Protein AF-K2D4Z4-F1 (afdb_monomer_lite)

Sequence (153 aa):
MLYTDVVSHLNTKYFMKKLFPILMITTGLLFLGATYYPIVRDEVWYQLKTLKNQKYELSNSSGEKDSVFARYLTAKTIDLEPVNKDFSIIIEKIGVNAPVTADVSVWDPNEYNEALKIGAAHAASSMYPSSDPGNVYIFAHTSVNFWELGKYA

Secondary structure (DSSP, 8-state):
--SSSSSHHHHHHHHHHHHHHHHHHHHHHHHHHHHHHHHHHHHHHHHHHHHTT-------S------TTHHHH---------S-SSSEEEEGGGTEEEEEEEEE-SS-HHHHHHHHHHSEEEETTS--S-SSS----EE----S-HHHH-TT-

Structure (mmCIF, N/CA/C/O backbone):
data_AF-K2D4Z4-F1
#
_entry.id   AF-K2D4Z4-F1
#
loop_
_atom_site.group_PDB
_atom_site.id
_atom_site.type_symbol
_atom_site.label_atom_id
_atom_site.label_alt_id
_atom_site.label_comp_id
_atom_site.label_asym_id
_atom_site.label_entity_id
_atom_site.label_seq_id
_atom_site.pdbx_PDB_ins_code
_atom_site.Cartn_x
_atom_site.Cartn_y
_atom_site.Cartn_z
_atom_site.occupancy
_atom_site.B_iso_or_equiv
_atom_site.auth_seq_id
_atom_site.auth_comp_id
_atom_site.auth_asym_id
_atom_site.auth_atom_id
_atom_site.pdbx_PDB_model_num
ATOM 1 N N . MET A 1 1 ? 24.952 7.307 -70.630 1.00 53.56 1 MET A N 1
ATOM 2 C CA . MET A 1 1 ? 25.113 6.198 -69.664 1.00 53.56 1 MET A CA 1
ATOM 3 C C . MET A 1 1 ? 26.451 6.416 -68.971 1.00 53.56 1 MET A C 1
ATOM 5 O O . MET A 1 1 ? 27.382 6.744 -69.689 1.00 53.56 1 MET A O 1
ATOM 9 N N . LEU A 1 2 ? 26.525 6.270 -67.639 1.00 49.66 2 LEU A N 1
ATOM 10 C CA . LEU A 1 2 ? 27.701 6.466 -66.755 1.00 49.66 2 LEU A CA 1
ATOM 11 C C . LEU A 1 2 ? 27.886 7.870 -66.127 1.00 49.66 2 LEU A C 1
ATOM 13 O O . LEU A 1 2 ? 28.813 8.594 -66.468 1.00 49.66 2 LEU A O 1
ATOM 17 N N . TYR A 1 3 ? 27.045 8.230 -65.147 1.00 50.81 3 TYR A N 1
ATOM 18 C CA . TYR A 1 3 ? 27.448 9.195 -64.098 1.00 50.81 3 TYR A CA 1
ATOM 19 C C . TYR A 1 3 ? 26.791 8.958 -62.718 1.00 50.81 3 TYR A C 1
ATOM 21 O O . TYR A 1 3 ? 27.072 9.669 -61.761 1.00 50.81 3 TYR A O 1
ATOM 29 N N . THR A 1 4 ? 25.927 7.951 -62.559 1.00 54.84 4 THR A N 1
ATOM 30 C CA . THR A 1 4 ? 25.150 7.769 -61.317 1.00 54.84 4 THR A CA 1
ATOM 31 C C . THR A 1 4 ? 25.753 6.796 -60.299 1.00 54.84 4 THR A C 1
ATOM 33 O O . THR A 1 4 ? 25.285 6.772 -59.166 1.00 54.84 4 THR A O 1
ATOM 36 N N . ASP A 1 5 ? 26.818 6.057 -60.629 1.00 54.62 5 ASP A N 1
ATOM 37 C CA . ASP A 1 5 ? 27.256 4.921 -59.793 1.00 54.62 5 ASP A CA 1
ATOM 38 C C . ASP A 1 5 ? 28.432 5.193 -58.838 1.00 54.62 5 ASP A C 1
ATOM 40 O O . ASP A 1 5 ? 28.818 4.312 -58.075 1.00 54.62 5 ASP A O 1
ATOM 44 N N . VAL A 1 6 ? 28.997 6.406 -58.798 1.00 53.22 6 VAL A N 1
ATOM 45 C CA . VAL A 1 6 ? 30.188 6.681 -57.957 1.00 53.22 6 VAL A CA 1
ATOM 46 C C . VAL A 1 6 ? 29.847 7.346 -56.609 1.00 53.22 6 VAL A C 1
ATOM 48 O O . VAL A 1 6 ? 30.642 7.302 -55.672 1.00 53.22 6 VAL A O 1
ATOM 51 N N . VAL A 1 7 ? 28.642 7.905 -56.441 1.00 53.94 7 VAL A N 1
ATOM 52 C CA . VAL A 1 7 ? 28.286 8.693 -55.237 1.00 53.94 7 VAL A CA 1
ATOM 53 C C . VAL A 1 7 ? 27.587 7.861 -54.143 1.00 53.94 7 VAL A C 1
ATOM 55 O O . VAL A 1 7 ? 27.532 8.275 -52.984 1.00 53.94 7 VAL A O 1
ATOM 58 N N . SER A 1 8 ? 27.111 6.650 -54.450 1.00 55.16 8 SER A N 1
ATOM 59 C CA . SER A 1 8 ? 26.345 5.822 -53.501 1.00 55.16 8 SER A CA 1
ATOM 60 C C . SER A 1 8 ? 27.206 5.124 -52.435 1.00 55.16 8 SER A C 1
ATOM 62 O O . SER A 1 8 ? 26.730 4.875 -51.329 1.00 55.16 8 SER A O 1
ATOM 64 N N . HIS A 1 9 ? 28.485 4.848 -52.709 1.00 49.59 9 HIS A N 1
ATOM 65 C CA . HIS A 1 9 ? 29.328 4.042 -51.812 1.00 49.59 9 HIS A CA 1
ATOM 66 C C . HIS A 1 9 ? 30.068 4.840 -50.722 1.00 49.59 9 HIS A C 1
ATOM 68 O O . HIS A 1 9 ? 30.425 4.274 -49.684 1.00 49.59 9 HIS A O 1
ATOM 74 N N . LEU A 1 10 ? 30.275 6.149 -50.911 1.00 55.03 10 LEU A N 1
ATOM 75 C CA . LEU A 1 10 ? 30.945 7.016 -49.926 1.00 55.03 10 LEU A CA 1
ATOM 76 C C . LEU A 1 10 ? 29.984 7.533 -48.841 1.00 55.03 10 LEU A C 1
ATOM 78 O O . LEU A 1 10 ? 30.397 7.726 -47.696 1.00 55.03 10 LEU A O 1
ATOM 82 N N . ASN A 1 11 ? 28.696 7.690 -49.166 1.00 60.44 11 ASN A N 1
ATOM 83 C CA . ASN A 1 11 ? 27.701 8.232 -48.240 1.00 60.44 11 ASN A CA 1
ATOM 84 C C . ASN A 1 11 ? 27.280 7.209 -47.168 1.00 60.44 11 ASN A C 1
ATOM 86 O O . ASN A 1 11 ? 27.168 7.558 -45.999 1.00 60.44 11 ASN A O 1
ATOM 90 N N . THR A 1 12 ? 27.159 5.920 -47.504 1.00 63.88 12 THR A N 1
ATOM 91 C CA . THR A 1 12 ? 26.677 4.891 -46.562 1.00 63.88 12 THR A CA 1
ATOM 92 C C . THR A 1 12 ? 27.632 4.650 -45.392 1.00 63.88 12 THR A C 1
ATOM 94 O O . THR A 1 12 ? 27.189 4.526 -44.255 1.00 63.88 12 THR A O 1
ATOM 97 N N . LYS A 1 13 ? 28.956 4.642 -45.618 1.00 64.50 13 LYS A N 1
ATOM 98 C CA . LYS A 1 13 ? 29.937 4.454 -44.528 1.00 64.50 13 LYS A CA 1
ATOM 99 C C . LYS A 1 13 ? 29.992 5.655 -43.577 1.00 64.50 13 LYS A C 1
ATOM 101 O O . LYS A 1 13 ? 30.171 5.469 -42.376 1.00 64.50 13 LYS A O 1
ATOM 106 N N . TYR A 1 14 ? 29.843 6.873 -44.096 1.00 68.12 14 TYR A N 1
ATOM 107 C CA . TYR A 1 14 ? 29.825 8.097 -43.290 1.00 68.12 14 TYR A CA 1
ATOM 108 C C . TYR A 1 14 ? 28.499 8.263 -42.536 1.00 68.12 14 TYR A C 1
ATOM 110 O O . TYR A 1 14 ? 28.491 8.550 -41.339 1.00 68.12 14 TYR A O 1
ATOM 118 N N . PHE A 1 15 ? 27.388 7.992 -43.220 1.00 66.12 15 PHE A N 1
ATOM 119 C CA . PHE A 1 15 ? 26.048 7.950 -42.651 1.00 66.12 15 PHE A CA 1
ATOM 120 C C . PHE A 1 15 ? 25.955 6.919 -41.523 1.00 66.12 15 PHE A C 1
ATOM 122 O O . PHE A 1 15 ? 25.508 7.256 -40.434 1.00 66.12 15 PHE A O 1
ATOM 129 N N . MET A 1 16 ? 26.488 5.708 -41.713 1.00 73.19 16 MET A N 1
ATOM 130 C CA . MET A 1 16 ? 26.484 4.660 -40.688 1.00 73.19 16 MET A CA 1
ATOM 131 C C . MET A 1 16 ? 27.324 5.032 -39.453 1.00 73.19 16 MET A C 1
ATOM 133 O O . MET A 1 16 ? 26.899 4.772 -38.332 1.00 73.19 16 MET A O 1
ATOM 137 N N . LYS A 1 17 ? 28.459 5.729 -39.623 1.00 77.12 17 LYS A N 1
ATOM 138 C CA . LYS A 1 17 ? 29.284 6.223 -38.500 1.00 77.12 17 LYS A CA 1
ATOM 139 C C . LYS A 1 17 ? 28.627 7.351 -37.696 1.00 77.12 17 LYS A C 1
ATOM 141 O O . LYS A 1 17 ? 28.926 7.485 -36.515 1.00 77.12 17 LYS A O 1
ATOM 146 N N . LYS A 1 18 ? 27.756 8.160 -38.309 1.00 78.62 18 LYS A N 1
ATOM 147 C CA . LYS A 1 18 ? 26.999 9.221 -37.617 1.00 78.62 18 LYS A CA 1
ATOM 148 C C . LYS A 1 18 ? 25.667 8.735 -37.049 1.00 78.62 18 LYS A C 1
ATOM 150 O O . LYS A 1 18 ? 25.278 9.168 -35.972 1.00 78.62 18 LYS A O 1
ATOM 155 N N . LEU A 1 19 ? 24.986 7.831 -37.748 1.00 84.81 19 LEU A N 1
ATOM 156 C CA . LEU A 1 19 ? 23.678 7.315 -37.353 1.00 84.81 19 LEU A CA 1
ATOM 157 C C . LEU A 1 19 ? 23.782 6.357 -36.165 1.00 84.81 19 LEU A C 1
ATOM 159 O O . LEU A 1 19 ? 22.967 6.436 -35.254 1.00 84.81 19 LEU A O 1
ATOM 163 N N . PHE A 1 20 ? 24.799 5.492 -36.143 1.00 86.69 20 PHE A N 1
ATOM 164 C CA . PHE A 1 20 ? 24.993 4.510 -35.076 1.00 86.69 20 PHE A CA 1
ATOM 165 C C . PHE A 1 20 ? 25.075 5.124 -33.660 1.00 86.69 20 PHE A C 1
ATOM 167 O O . PHE A 1 20 ? 24.312 4.694 -32.794 1.00 86.69 20 PHE A O 1
ATOM 174 N N . PRO A 1 21 ? 25.910 6.153 -33.392 1.00 90.44 21 PRO A N 1
ATOM 175 C CA . PRO A 1 21 ? 25.953 6.770 -32.066 1.00 90.44 21 PRO A CA 1
ATOM 176 C C . PRO A 1 21 ? 24.651 7.501 -31.713 1.00 90.44 21 PRO A C 1
ATOM 178 O O . PRO A 1 21 ? 24.188 7.390 -30.583 1.00 90.44 21 PRO A O 1
ATOM 181 N N . ILE A 1 22 ? 24.016 8.197 -32.665 1.00 92.12 22 ILE A N 1
ATOM 182 C CA . ILE A 1 22 ? 22.731 8.879 -32.429 1.00 92.12 22 ILE A CA 1
ATOM 183 C C . ILE A 1 22 ? 21.645 7.861 -32.071 1.00 92.12 22 ILE A C 1
ATOM 185 O O . ILE A 1 22 ? 20.871 8.087 -31.143 1.00 92.12 22 ILE A O 1
ATOM 189 N N . LEU A 1 23 ? 21.611 6.720 -32.757 1.00 93.62 23 LEU A N 1
ATOM 190 C CA . LEU A 1 23 ? 20.668 5.642 -32.482 1.00 93.62 23 LEU A CA 1
ATOM 191 C C . LEU A 1 23 ? 20.878 5.055 -31.079 1.00 93.62 23 LEU A C 1
ATOM 193 O O . LEU A 1 23 ? 19.908 4.885 -30.346 1.00 93.62 23 LEU A O 1
ATOM 197 N N . MET A 1 24 ? 22.123 4.808 -30.659 1.00 94.62 24 MET A N 1
ATOM 198 C CA . MET A 1 24 ? 22.393 4.318 -29.301 1.00 94.62 24 MET A CA 1
ATOM 199 C C . MET A 1 24 ? 22.028 5.344 -28.222 1.00 94.62 24 MET A C 1
ATOM 201 O O . MET A 1 24 ? 21.415 4.978 -27.221 1.00 94.62 24 MET A O 1
ATOM 205 N N . ILE A 1 25 ? 22.351 6.624 -28.433 1.00 95.62 25 ILE A N 1
ATOM 206 C CA . ILE A 1 25 ? 22.037 7.699 -27.479 1.00 95.62 25 ILE A CA 1
ATOM 207 C C . ILE A 1 25 ? 20.522 7.883 -27.351 1.00 95.62 25 ILE A C 1
ATOM 209 O O . ILE A 1 25 ? 19.998 7.924 -26.241 1.00 95.62 25 ILE A O 1
ATOM 213 N N . THR A 1 26 ? 19.805 7.953 -28.475 1.00 95.56 26 THR A N 1
ATOM 214 C CA . THR A 1 26 ? 18.340 8.105 -28.482 1.00 95.56 26 THR A CA 1
ATOM 215 C C . THR A 1 26 ? 17.644 6.896 -27.872 1.00 95.56 26 THR A C 1
ATOM 217 O O . THR A 1 26 ? 16.743 7.070 -27.059 1.00 95.56 26 THR A O 1
ATOM 220 N N . THR A 1 27 ? 18.104 5.680 -28.179 1.00 95.75 27 THR A N 1
ATOM 221 C CA . THR A 1 27 ? 17.572 4.450 -27.576 1.00 95.75 27 THR A CA 1
ATOM 222 C C . THR A 1 27 ? 17.807 4.429 -26.066 1.00 95.75 27 THR A C 1
ATOM 224 O O . THR A 1 27 ? 16.883 4.131 -25.317 1.00 95.75 27 THR A O 1
ATOM 227 N N . GLY A 1 28 ? 19.001 4.807 -25.596 1.00 96.50 28 GLY A N 1
ATOM 228 C CA . GLY A 1 28 ? 19.304 4.894 -24.165 1.00 96.50 28 GLY A CA 1
ATOM 229 C C . GLY A 1 28 ? 18.436 5.921 -23.432 1.00 96.50 28 GLY A C 1
ATOM 230 O O . GLY A 1 28 ? 17.886 5.622 -22.375 1.00 96.50 28 GLY A O 1
ATOM 231 N N . LEU A 1 29 ? 18.245 7.105 -24.020 1.00 96.50 29 LEU A N 1
ATOM 232 C CA . LEU A 1 29 ? 17.333 8.129 -23.496 1.00 96.50 29 LEU A CA 1
ATOM 233 C C . LEU A 1 29 ? 15.882 7.640 -23.447 1.00 96.50 29 LEU A C 1
ATOM 235 O O . LEU A 1 29 ? 15.189 7.893 -22.465 1.00 96.50 29 LEU A O 1
ATOM 239 N N . LEU A 1 30 ? 15.435 6.915 -24.473 1.00 96.56 30 LEU A N 1
ATOM 240 C CA . LEU A 1 30 ? 14.090 6.347 -24.527 1.00 96.56 30 LEU A CA 1
ATOM 241 C C . LEU A 1 30 ? 13.902 5.280 -23.441 1.00 96.56 30 LEU A C 1
ATOM 243 O O . LEU A 1 30 ? 12.901 5.311 -22.732 1.00 96.56 30 LEU A O 1
ATOM 247 N N . PHE A 1 31 ? 14.888 4.400 -23.241 1.00 97.00 31 PHE A N 1
ATOM 248 C CA . PHE A 1 31 ? 14.878 3.411 -22.158 1.00 97.00 31 PHE A CA 1
ATOM 249 C C . PHE A 1 31 ? 14.846 4.057 -20.772 1.00 97.00 31 PHE A C 1
ATOM 251 O O . PHE A 1 31 ? 14.058 3.641 -19.928 1.00 97.00 31 PHE A O 1
ATOM 258 N N . LEU A 1 32 ? 15.658 5.091 -20.531 1.00 96.25 32 LEU A N 1
ATOM 259 C CA . LEU A 1 32 ? 15.607 5.840 -19.273 1.00 96.25 32 LEU A CA 1
ATOM 260 C C . LEU A 1 32 ? 14.233 6.485 -19.075 1.00 96.25 32 LEU A C 1
ATOM 262 O O . LEU A 1 32 ? 13.640 6.345 -18.008 1.00 96.25 32 LEU A O 1
ATOM 266 N N . GLY A 1 33 ? 13.703 7.129 -20.117 1.00 95.19 33 GLY A N 1
ATOM 267 C CA . GLY A 1 33 ? 12.364 7.705 -20.103 1.00 95.19 33 GLY A CA 1
ATOM 268 C C . GLY A 1 33 ? 11.303 6.670 -19.740 1.00 95.19 33 GLY A C 1
ATOM 269 O O . GLY A 1 33 ? 10.512 6.920 -18.842 1.00 95.19 33 GLY A O 1
ATOM 270 N N . ALA A 1 34 ? 11.325 5.493 -20.368 1.00 94.94 34 ALA A N 1
ATOM 271 C CA . ALA A 1 34 ? 10.376 4.414 -20.104 1.00 94.94 34 ALA A CA 1
ATOM 272 C C . ALA A 1 34 ? 10.480 3.865 -18.670 1.00 94.94 34 ALA A C 1
ATOM 274 O O . ALA A 1 34 ? 9.456 3.668 -18.022 1.00 94.94 34 ALA A O 1
ATOM 275 N N . THR A 1 35 ? 11.697 3.667 -18.155 1.00 95.31 35 THR A N 1
ATOM 276 C CA . THR A 1 35 ? 11.927 3.156 -16.793 1.00 95.31 35 THR A CA 1
ATOM 277 C C . THR A 1 35 ? 11.404 4.111 -15.724 1.00 95.31 35 THR A C 1
ATOM 279 O O . THR A 1 35 ? 10.754 3.680 -14.774 1.00 95.31 35 THR A O 1
ATOM 282 N N . TYR A 1 36 ? 11.661 5.413 -15.871 1.00 94.38 36 TYR A N 1
ATOM 283 C CA . TYR A 1 36 ? 11.253 6.412 -14.877 1.00 94.38 36 TYR A CA 1
ATOM 284 C C . TYR A 1 36 ? 9.870 7.018 -15.146 1.00 94.38 36 TYR A C 1
ATOM 286 O O . TYR A 1 36 ? 9.341 7.719 -14.285 1.00 94.38 36 TYR A O 1
ATOM 294 N N . TYR A 1 37 ? 9.257 6.728 -16.298 1.00 93.25 37 TYR A N 1
ATOM 295 C CA . TYR A 1 37 ? 7.926 7.206 -16.670 1.00 93.25 37 TYR A CA 1
ATOM 296 C C . TYR A 1 37 ? 6.865 7.014 -15.575 1.00 93.25 37 TYR A C 1
ATOM 298 O O . TYR A 1 37 ? 6.221 8.010 -15.236 1.00 93.25 37 TYR A O 1
ATOM 306 N N . PRO A 1 38 ? 6.667 5.810 -14.990 1.00 89.56 38 PRO A N 1
ATOM 307 C CA . PRO A 1 38 ? 5.619 5.627 -13.987 1.00 89.56 38 PRO A CA 1
ATOM 308 C C . PRO A 1 38 ? 5.854 6.498 -12.746 1.00 89.56 38 PRO A C 1
ATOM 310 O O . PRO A 1 38 ? 4.930 7.152 -12.273 1.00 89.56 38 PRO A O 1
ATOM 313 N N . ILE A 1 39 ? 7.103 6.594 -12.286 1.00 89.62 39 ILE A N 1
ATOM 314 C CA . ILE A 1 39 ? 7.477 7.359 -11.090 1.00 89.62 39 ILE A CA 1
ATOM 315 C C . ILE A 1 39 ? 7.237 8.858 -11.308 1.00 89.62 39 ILE A C 1
ATOM 317 O O . ILE A 1 39 ? 6.594 9.516 -10.494 1.00 89.62 39 ILE A O 1
ATOM 321 N N . VAL A 1 40 ? 7.717 9.400 -12.432 1.00 91.56 40 VAL A N 1
ATOM 322 C CA . VAL A 1 40 ? 7.551 10.825 -12.761 1.00 91.56 40 VAL A CA 1
ATOM 323 C C . VAL A 1 40 ? 6.074 11.171 -12.942 1.00 91.56 40 VAL A C 1
ATOM 325 O O . VAL A 1 40 ? 5.633 12.224 -12.483 1.00 91.56 40 VAL A O 1
ATOM 328 N N . ARG A 1 41 ? 5.294 10.290 -13.582 1.00 89.94 41 ARG A N 1
ATOM 329 C CA . ARG A 1 41 ? 3.852 10.488 -13.764 1.00 89.94 41 ARG A CA 1
ATOM 330 C C . ARG A 1 41 ? 3.142 10.636 -12.421 1.00 89.94 41 ARG A C 1
ATOM 332 O O . ARG A 1 41 ? 2.334 11.550 -12.268 1.00 89.94 41 ARG A O 1
ATOM 339 N N . ASP A 1 42 ? 3.430 9.746 -11.478 1.00 86.56 42 ASP A N 1
ATOM 340 C CA . ASP A 1 42 ? 2.739 9.709 -10.191 1.00 86.56 42 ASP A CA 1
ATOM 341 C C . ASP A 1 42 ? 3.105 10.910 -9.311 1.00 86.56 42 ASP A C 1
ATOM 343 O O . ASP A 1 42 ? 2.213 11.515 -8.716 1.00 86.56 42 ASP A O 1
ATOM 347 N N . GLU A 1 43 ? 4.369 11.340 -9.325 1.00 87.62 43 GLU A N 1
ATOM 348 C CA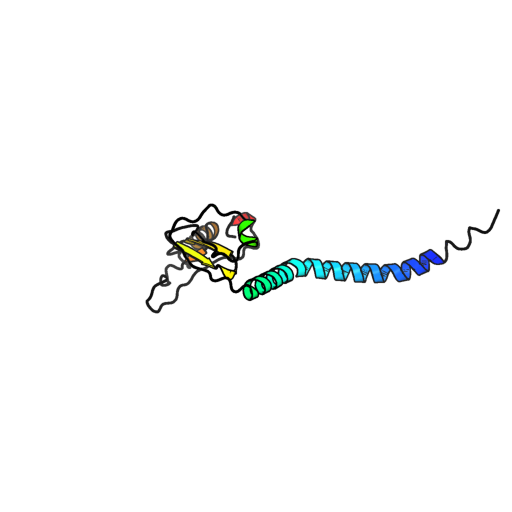 . GLU A 1 43 ? 4.809 12.552 -8.624 1.00 87.62 43 GLU A CA 1
ATOM 349 C C . GLU A 1 43 ? 4.179 13.816 -9.224 1.00 87.62 43 GLU A C 1
ATOM 351 O O . GLU A 1 43 ? 3.593 14.625 -8.507 1.00 87.62 43 GLU A O 1
ATOM 356 N N . VAL A 1 44 ? 4.214 13.979 -10.553 1.00 90.38 44 VAL A N 1
ATOM 357 C CA . VAL A 1 44 ? 3.583 15.131 -11.225 1.00 90.38 44 VAL A CA 1
ATOM 358 C C . VAL A 1 44 ? 2.085 15.176 -10.922 1.00 90.38 44 VAL A C 1
ATOM 360 O O . VAL A 1 44 ? 1.532 16.244 -10.654 1.00 90.38 44 VAL A O 1
ATOM 363 N N . TRP A 1 45 ? 1.422 14.020 -10.920 1.00 83.50 45 TRP A N 1
ATOM 364 C CA . TRP A 1 45 ? 0.005 13.917 -10.591 1.00 83.50 45 TRP A CA 1
ATOM 365 C C . TRP A 1 45 ? -0.287 14.275 -9.133 1.00 83.50 45 TRP A C 1
ATOM 367 O O . TRP A 1 45 ? -1.257 14.984 -8.853 1.00 83.50 45 TRP A O 1
ATOM 377 N N . TYR A 1 46 ? 0.558 13.827 -8.207 1.00 82.12 46 TYR A N 1
ATOM 378 C CA . TYR A 1 46 ? 0.469 14.186 -6.798 1.00 82.12 46 TYR A CA 1
ATOM 379 C C . TYR A 1 46 ? 0.637 15.697 -6.592 1.00 82.12 46 TYR A C 1
ATOM 381 O O . TYR A 1 46 ? -0.200 16.318 -5.936 1.00 82.12 46 TYR A O 1
ATOM 389 N N . GLN A 1 47 ? 1.637 16.309 -7.231 1.00 84.81 47 GLN A N 1
ATOM 390 C CA . GLN A 1 47 ? 1.885 17.752 -7.152 1.00 84.81 47 GLN A CA 1
ATOM 391 C C . GLN A 1 47 ? 0.747 18.581 -7.774 1.00 84.81 47 GLN A C 1
ATOM 393 O O . GLN A 1 47 ? 0.349 19.621 -7.253 1.00 84.81 47 GLN A O 1
ATOM 398 N N . LEU A 1 48 ? 0.144 18.103 -8.867 1.00 81.75 48 LEU A N 1
ATOM 399 C CA . LEU A 1 48 ? -1.055 18.722 -9.445 1.00 81.75 48 LEU A CA 1
ATOM 400 C C . LEU A 1 48 ? -2.259 18.665 -8.491 1.00 81.75 48 LEU A C 1
ATOM 402 O O . LEU A 1 48 ? -3.045 19.614 -8.434 1.00 81.75 48 LEU A O 1
ATOM 406 N N . LYS A 1 49 ? -2.416 17.571 -7.735 1.00 73.56 49 LYS A N 1
ATOM 407 C CA . LYS A 1 49 ? -3.485 17.422 -6.736 1.00 73.56 49 LYS A CA 1
ATOM 408 C C . LYS A 1 49 ? -3.271 18.307 -5.509 1.00 73.56 49 LYS A C 1
ATOM 410 O O . LYS A 1 49 ? -4.235 18.908 -5.039 1.00 73.56 49 LYS A O 1
ATOM 415 N N . THR A 1 50 ? -2.044 18.418 -4.997 1.00 72.19 50 THR A N 1
ATOM 416 C CA . THR A 1 50 ? -1.736 19.266 -3.830 1.00 72.19 50 THR A CA 1
ATOM 417 C C . THR A 1 50 ? -1.980 20.744 -4.123 1.00 72.19 50 THR A C 1
ATOM 419 O O . THR A 1 50 ? -2.544 21.441 -3.283 1.00 72.19 50 THR A O 1
ATOM 422 N N . LEU A 1 51 ? -1.681 21.210 -5.340 1.00 75.44 51 LEU A N 1
ATOM 423 C CA . LEU A 1 51 ? -1.994 22.580 -5.769 1.00 75.44 51 LEU A CA 1
ATOM 424 C C . LEU A 1 51 ? -3.504 22.874 -5.828 1.00 75.44 51 LEU A C 1
ATOM 426 O O . LEU A 1 51 ? -3.914 24.024 -5.677 1.00 75.44 51 LEU A O 1
ATOM 430 N N . LYS A 1 52 ? -4.347 21.851 -6.017 1.00 71.62 52 LYS A N 1
ATOM 431 C CA . LYS A 1 52 ? -5.811 21.991 -6.081 1.00 71.62 52 LYS A CA 1
ATOM 432 C C . LYS A 1 52 ? -6.515 22.040 -4.715 1.00 71.62 52 LYS A C 1
ATOM 434 O O . LYS A 1 52 ? -7.736 22.165 -4.708 1.00 71.62 52 LYS A O 1
ATOM 439 N N . ASN A 1 53 ? -5.801 21.984 -3.580 1.00 60.19 53 ASN A N 1
ATOM 440 C CA . ASN A 1 53 ? -6.363 22.109 -2.218 1.00 60.19 53 ASN A CA 1
ATOM 441 C C . ASN A 1 53 ? -7.638 21.267 -1.967 1.00 60.19 53 ASN A C 1
ATOM 443 O O . ASN A 1 53 ? -8.568 21.715 -1.292 1.00 60.19 53 ASN A O 1
ATOM 447 N N . GLN A 1 54 ? -7.713 20.049 -2.515 1.00 59.22 54 GLN A N 1
ATOM 448 C CA . GLN A 1 54 ? -8.855 19.166 -2.272 1.00 59.22 54 GLN A CA 1
ATOM 449 C C . GLN A 1 54 ? -8.854 18.709 -0.808 1.00 59.22 54 GLN A C 1
ATOM 451 O O . GLN A 1 54 ? -7.930 18.032 -0.357 1.00 59.22 54 GLN A O 1
ATOM 456 N N . LYS A 1 55 ? -9.890 19.112 -0.066 1.00 50.75 55 LYS A N 1
ATOM 457 C CA . LYS A 1 55 ? -10.183 18.622 1.283 1.00 50.75 55 LYS A CA 1
ATOM 458 C C . LYS A 1 55 ? -10.925 17.290 1.166 1.00 50.75 55 LYS A C 1
ATOM 460 O O . LYS A 1 55 ? -11.853 17.179 0.366 1.00 50.75 55 LYS A O 1
ATOM 465 N N . TYR A 1 56 ? -10.496 16.296 1.934 1.00 54.81 56 TYR A N 1
ATOM 466 C CA . TYR A 1 56 ? -11.145 14.990 2.021 1.00 54.81 56 TYR A CA 1
ATOM 467 C C . TYR A 1 56 ? -12.003 14.985 3.287 1.00 54.81 56 TYR A C 1
ATOM 469 O O . TYR A 1 56 ? -11.486 15.253 4.370 1.00 54.81 56 TYR A O 1
ATOM 477 N N . GLU A 1 57 ? -13.303 14.743 3.144 1.00 48.12 57 GLU A N 1
ATOM 478 C CA . GLU A 1 57 ? -14.237 14.601 4.263 1.00 48.12 57 GLU A CA 1
ATOM 479 C C . GLU A 1 57 ? -14.917 13.234 4.148 1.00 48.12 57 GLU A C 1
ATOM 481 O O . GLU A 1 57 ? -15.381 12.854 3.076 1.00 48.12 57 GLU A O 1
ATOM 486 N N . LEU A 1 58 ? -14.950 12.484 5.250 1.00 50.69 58 LEU A N 1
ATOM 487 C CA . LEU A 1 58 ? -15.681 11.223 5.361 1.00 50.69 58 LEU A CA 1
ATOM 488 C C . LEU A 1 58 ? -17.158 11.548 5.615 1.00 50.69 58 LEU A C 1
ATOM 490 O O . LEU A 1 58 ? -17.553 11.789 6.755 1.00 50.69 58 LEU A O 1
ATOM 494 N N . SER A 1 59 ? -17.972 11.597 4.560 1.00 49.50 59 SER A N 1
ATOM 495 C CA . SER A 1 59 ? -19.405 11.875 4.685 1.00 49.50 59 SER A CA 1
ATOM 496 C C . SER A 1 59 ? -20.225 10.583 4.675 1.00 49.50 59 SER A C 1
ATOM 498 O O . SER A 1 59 ? -20.462 9.968 3.638 1.00 49.50 59 SER A O 1
ATOM 500 N N . ASN A 1 60 ? -20.716 10.182 5.849 1.00 55.38 60 ASN A N 1
ATOM 501 C CA . ASN A 1 60 ? -21.818 9.228 5.973 1.00 55.38 60 ASN A CA 1
ATOM 502 C C . ASN A 1 60 ? -23.123 9.922 5.552 1.00 55.38 60 ASN A C 1
ATOM 504 O O . ASN A 1 60 ? -23.872 10.342 6.429 1.00 55.38 60 ASN A O 1
ATOM 508 N N . SER A 1 61 ? -23.396 10.083 4.251 1.00 52.00 61 SER A N 1
ATOM 509 C CA . SER A 1 61 ? -24.759 10.221 3.695 1.00 52.00 61 SER A CA 1
ATOM 510 C C . SER A 1 61 ? -24.755 10.412 2.175 1.00 52.00 61 SER A C 1
ATOM 512 O O . SER A 1 61 ? -24.397 11.474 1.678 1.00 52.00 61 SER A O 1
ATOM 514 N N . SER A 1 62 ? -25.273 9.399 1.470 1.00 54.38 62 SER A N 1
ATOM 515 C CA . SER A 1 62 ? -26.088 9.512 0.246 1.00 54.38 62 SER A CA 1
ATOM 516 C C . SER A 1 62 ? -25.704 10.630 -0.738 1.00 54.38 62 SER A C 1
ATOM 518 O O . SER A 1 62 ? -26.410 11.630 -0.871 1.00 54.38 62 SER A O 1
ATOM 520 N N . GLY A 1 63 ? -24.611 10.408 -1.471 1.00 41.84 63 GLY A N 1
ATOM 521 C CA . GLY A 1 63 ? -24.190 11.189 -2.633 1.00 41.84 63 GLY A CA 1
ATOM 522 C C . GLY A 1 63 ? -24.168 10.331 -3.902 1.00 41.84 63 GLY A C 1
ATOM 523 O O . GLY A 1 63 ? -23.808 9.163 -3.878 1.00 41.84 63 GLY A O 1
ATOM 524 N N . GLU A 1 64 ? -24.629 10.913 -5.002 1.00 48.72 64 GLU A N 1
ATOM 525 C CA . GLU A 1 64 ? -24.905 10.312 -6.311 1.00 48.72 64 GLU A CA 1
ATOM 526 C C . GLU A 1 64 ? -23.741 9.515 -6.945 1.00 48.72 64 GLU A C 1
ATOM 528 O O . GLU A 1 64 ? -22.571 9.847 -6.775 1.00 48.72 64 GLU A O 1
ATOM 533 N N . LYS A 1 65 ? -24.099 8.456 -7.693 1.00 47.72 65 LYS A N 1
ATOM 534 C CA . LYS A 1 65 ? -23.218 7.398 -8.228 1.00 47.72 65 LYS A CA 1
ATOM 535 C C . LYS A 1 65 ? -21.917 7.925 -8.851 1.00 47.72 65 LYS A C 1
ATOM 537 O O . LYS A 1 65 ? -21.932 8.682 -9.821 1.00 47.72 65 LYS A O 1
ATOM 542 N N . ASP A 1 66 ? -20.813 7.412 -8.315 1.00 54.09 66 ASP A N 1
ATOM 543 C CA . ASP A 1 66 ? -19.427 7.725 -8.657 1.00 54.09 66 ASP A CA 1
ATOM 544 C C . ASP A 1 66 ? -19.128 7.493 -10.153 1.00 54.09 66 ASP A C 1
ATOM 546 O O . ASP A 1 66 ? -19.118 6.366 -10.651 1.00 54.09 66 ASP A O 1
ATOM 550 N N . SER A 1 67 ? -18.904 8.578 -10.899 1.00 58.94 67 SER A N 1
ATOM 551 C CA . SER A 1 67 ? -18.428 8.536 -12.284 1.00 58.94 67 SER A CA 1
ATOM 552 C C . SER A 1 67 ? -16.963 8.948 -12.314 1.00 58.94 67 SER A C 1
ATOM 554 O O . SER A 1 67 ? -16.609 10.066 -11.930 1.00 58.94 67 SER A O 1
ATOM 556 N N . VAL A 1 68 ? -16.113 8.063 -12.846 1.00 60.62 68 VAL A N 1
ATOM 557 C CA . VAL A 1 68 ? -14.662 8.273 -12.999 1.00 60.62 68 VAL A CA 1
ATOM 558 C C . VAL A 1 68 ? -14.358 9.612 -13.673 1.00 60.62 68 VAL A C 1
ATOM 560 O O . VAL A 1 68 ? -13.397 10.271 -13.304 1.00 60.62 68 VAL A O 1
ATOM 563 N N . PHE A 1 69 ? -15.201 10.053 -14.609 1.00 56.91 69 PHE A N 1
ATOM 564 C CA . PHE A 1 69 ? -15.031 11.316 -15.326 1.00 56.91 69 PHE A CA 1
ATOM 565 C C . PHE A 1 69 ? -15.450 12.548 -14.501 1.00 56.91 69 PHE A C 1
ATOM 567 O O . PHE A 1 69 ? -14.802 13.592 -14.578 1.00 56.91 69 PHE A O 1
ATOM 574 N N . ALA A 1 70 ? -16.477 12.430 -13.651 1.00 58.16 70 ALA A N 1
ATOM 575 C CA . ALA A 1 70 ? -16.924 13.517 -12.772 1.00 58.16 70 ALA A CA 1
ATOM 576 C C . ALA A 1 70 ? -15.854 13.890 -11.726 1.00 58.16 70 ALA A C 1
ATOM 578 O O . ALA A 1 70 ? -15.655 15.072 -11.437 1.00 58.16 70 ALA A O 1
ATOM 579 N N . ARG A 1 71 ? -15.074 12.903 -11.258 1.00 57.41 71 ARG A N 1
ATOM 580 C CA . ARG A 1 71 ? -13.912 13.098 -10.367 1.00 57.41 71 ARG A CA 1
ATOM 581 C C . ARG A 1 71 ? -12.811 13.987 -10.961 1.00 57.41 71 ARG A C 1
ATOM 583 O O . ARG A 1 71 ? -12.053 14.591 -10.207 1.00 57.41 71 ARG A O 1
ATOM 590 N N . TYR A 1 72 ? -12.705 14.081 -12.290 1.00 54.44 72 TYR A N 1
ATOM 591 C CA . TYR A 1 72 ? -11.707 14.931 -12.957 1.00 54.44 72 TYR A CA 1
ATOM 592 C C . TYR A 1 72 ? -12.169 16.381 -13.143 1.00 54.44 72 TYR A C 1
ATOM 594 O O . TYR A 1 72 ? -11.332 17.286 -13.202 1.00 54.44 72 TYR A O 1
ATOM 602 N N . LEU A 1 73 ? -13.480 16.608 -13.241 1.00 60.66 73 LEU A N 1
ATOM 603 C CA . LEU A 1 73 ? -14.056 17.910 -13.587 1.00 60.66 73 LEU A CA 1
ATOM 604 C C . LEU A 1 73 ? -14.437 18.754 -12.373 1.00 60.66 73 LEU A C 1
ATOM 606 O O . LEU A 1 73 ? -14.466 19.979 -12.476 1.00 60.66 73 LEU A O 1
ATOM 610 N N . THR A 1 74 ? -14.721 18.140 -11.227 1.00 48.72 74 THR A N 1
ATOM 611 C CA . THR A 1 74 ? -15.204 18.872 -10.055 1.00 48.72 74 THR A CA 1
ATOM 612 C C . THR A 1 74 ? -14.224 18.736 -8.894 1.00 48.72 74 THR A C 1
ATOM 614 O O . THR A 1 74 ? -13.875 17.634 -8.488 1.00 48.72 74 THR A O 1
ATOM 617 N N . ALA A 1 75 ? -13.819 19.864 -8.302 1.00 53.44 75 ALA A N 1
ATOM 618 C CA . ALA A 1 75 ? -13.092 19.925 -7.027 1.00 53.44 75 ALA A CA 1
ATOM 619 C C . ALA A 1 75 ? -13.996 19.553 -5.828 1.00 53.44 75 ALA A C 1
ATOM 621 O O . ALA A 1 75 ? -13.900 20.149 -4.759 1.00 53.44 75 ALA A O 1
ATOM 622 N N . LYS A 1 76 ? -14.932 18.621 -6.032 1.00 48.00 76 LYS A N 1
ATOM 623 C CA . LYS A 1 76 ? -15.877 18.159 -5.019 1.00 48.00 76 LYS A CA 1
ATOM 624 C C . LYS A 1 76 ? -15.192 17.099 -4.162 1.00 48.00 76 LYS A C 1
ATOM 626 O O . LYS A 1 76 ? -14.361 16.339 -4.663 1.00 48.00 76 LYS A O 1
ATOM 631 N N . THR A 1 77 ? -15.532 17.101 -2.879 1.00 52.44 77 THR A N 1
ATOM 632 C CA . THR A 1 77 ? -15.174 16.070 -1.905 1.00 52.44 77 THR A CA 1
ATOM 633 C C . THR A 1 77 ? -15.460 14.696 -2.508 1.00 52.44 77 THR A C 1
ATOM 635 O O . THR A 1 77 ? -16.559 14.441 -3.000 1.00 52.44 77 THR A O 1
ATOM 638 N N . ILE A 1 78 ? -14.435 13.847 -2.571 1.00 58.66 78 ILE A N 1
ATOM 639 C CA . ILE A 1 78 ? -14.596 12.463 -3.013 1.00 58.66 78 ILE A CA 1
ATOM 640 C C . ILE A 1 78 ? -15.136 11.710 -1.802 1.00 58.66 78 ILE A C 1
ATOM 642 O O . ILE A 1 78 ? -14.392 11.512 -0.843 1.00 58.66 78 ILE A O 1
ATOM 646 N N . ASP A 1 79 ? -16.408 11.322 -1.846 1.00 62.19 79 ASP A N 1
ATOM 647 C CA . ASP A 1 79 ? -16.984 10.424 -0.848 1.00 62.19 79 ASP A CA 1
ATOM 648 C C . ASP A 1 79 ? -16.366 9.035 -1.059 1.00 62.19 79 ASP A C 1
ATOM 650 O O . ASP A 1 79 ? -16.588 8.382 -2.080 1.00 62.19 79 ASP A O 1
ATOM 654 N N . LEU A 1 80 ? -15.514 8.613 -0.124 1.00 68.12 80 LEU A N 1
ATOM 655 C CA . LEU A 1 80 ? -14.881 7.299 -0.146 1.00 68.12 80 LEU A CA 1
ATOM 656 C C . LEU A 1 80 ? -15.633 6.379 0.808 1.00 68.12 80 LEU A C 1
ATOM 658 O O . LEU A 1 80 ? -15.541 6.528 2.025 1.00 68.12 80 LEU A O 1
ATOM 662 N N . GLU A 1 81 ? -16.361 5.411 0.256 1.00 79.44 81 GLU A N 1
ATOM 663 C CA . GLU A 1 81 ? -16.929 4.340 1.068 1.00 79.44 81 GLU A CA 1
ATOM 664 C C . GLU A 1 81 ? -15.862 3.269 1.353 1.00 79.44 81 GLU A C 1
ATOM 666 O O . GLU A 1 81 ? -15.196 2.797 0.422 1.00 79.44 81 GLU A O 1
ATOM 671 N N . PRO A 1 82 ? -15.679 2.857 2.618 1.00 82.62 82 PRO A N 1
ATOM 672 C CA . PRO A 1 82 ? -14.754 1.785 2.956 1.00 82.62 82 PRO A CA 1
ATOM 673 C C . PRO A 1 82 ? -15.181 0.465 2.313 1.00 82.62 82 PRO A C 1
ATOM 675 O O . PRO A 1 82 ? -16.358 0.104 2.332 1.00 82.62 82 PRO A O 1
ATOM 678 N N . VAL A 1 83 ? -14.206 -0.299 1.807 1.00 83.81 83 VAL A N 1
ATOM 679 C CA . VAL A 1 83 ? -14.451 -1.653 1.271 1.00 83.81 83 VAL A CA 1
ATOM 680 C C . VAL A 1 83 ? -15.054 -2.576 2.336 1.00 83.81 83 VAL A C 1
ATOM 682 O O . VAL A 1 83 ? -15.855 -3.449 2.010 1.00 83.81 83 VAL A O 1
ATOM 685 N N . ASN A 1 84 ? -14.684 -2.378 3.604 1.00 84.44 84 ASN A N 1
ATOM 686 C CA . ASN A 1 84 ? -15.266 -3.068 4.751 1.00 84.44 84 ASN A CA 1
ATOM 687 C C . ASN A 1 84 ? -15.575 -2.057 5.870 1.00 84.44 84 ASN A C 1
ATOM 689 O O . ASN A 1 84 ? -14.697 -1.292 6.270 1.00 84.44 84 ASN A O 1
ATOM 693 N N . LYS A 1 85 ? -16.817 -2.057 6.370 1.00 85.31 85 LYS A N 1
ATOM 694 C CA . LYS A 1 85 ? -17.284 -1.151 7.432 1.00 85.31 85 LYS A CA 1
ATOM 695 C C . LYS A 1 85 ? -16.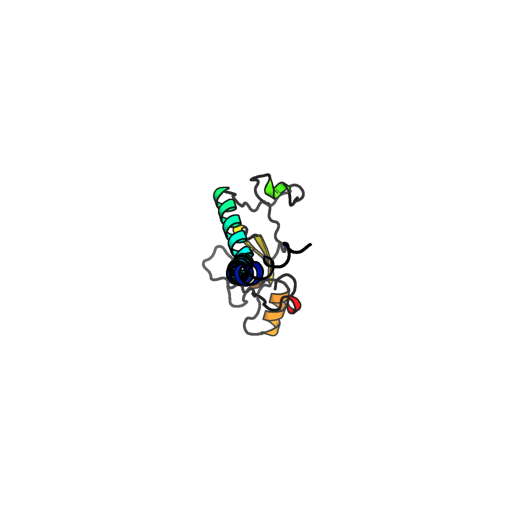841 -1.568 8.838 1.00 85.31 85 LYS A C 1
ATOM 697 O O . LYS A 1 85 ? -16.894 -0.726 9.726 1.00 85.31 85 LYS A O 1
ATOM 702 N N . ASP A 1 86 ? -16.399 -2.811 9.021 1.00 87.56 86 ASP A N 1
ATOM 703 C CA . ASP A 1 86 ? -15.943 -3.320 10.317 1.00 87.56 86 ASP A CA 1
ATOM 704 C C . ASP A 1 86 ? -14.508 -2.862 10.603 1.00 87.56 86 ASP A C 1
ATOM 706 O O . ASP A 1 86 ? -14.266 -2.122 11.553 1.00 87.56 86 ASP A O 1
ATOM 710 N N . PHE A 1 87 ? -13.553 -3.244 9.747 1.00 91.00 87 PHE A N 1
ATOM 711 C CA . PHE A 1 87 ? -12.172 -2.771 9.836 1.00 91.00 87 PHE A CA 1
ATOM 712 C C . PHE A 1 87 ? -11.547 -2.628 8.443 1.00 91.00 87 PHE A C 1
ATOM 714 O O . PHE A 1 87 ? -11.400 -3.590 7.683 1.00 91.00 87 PHE A O 1
ATOM 721 N N . SER A 1 88 ? -11.198 -1.395 8.083 1.00 91.88 88 SER A N 1
ATOM 722 C CA . SER A 1 88 ? -10.549 -1.052 6.819 1.00 91.88 88 SER A CA 1
ATOM 723 C C . SER A 1 88 ? -9.572 0.106 6.995 1.00 91.88 88 SER A C 1
ATOM 725 O O . SER A 1 88 ? -9.630 0.855 7.971 1.00 91.88 88 SER A O 1
ATOM 727 N N . ILE A 1 89 ? -8.659 0.238 6.036 1.00 90.00 89 ILE A N 1
ATOM 728 C CA . ILE A 1 89 ? -7.718 1.346 5.939 1.00 90.00 89 ILE A CA 1
ATOM 729 C C . ILE A 1 89 ? -7.972 2.114 4.644 1.00 90.00 89 ILE A C 1
ATOM 731 O O . ILE A 1 89 ? -7.987 1.543 3.549 1.00 90.00 89 ILE A O 1
ATOM 735 N N . ILE A 1 90 ? -8.164 3.424 4.784 1.00 88.75 90 ILE A N 1
ATOM 736 C CA . ILE A 1 90 ? -8.291 4.361 3.672 1.00 88.75 90 ILE A CA 1
ATOM 737 C C . ILE A 1 90 ? -7.141 5.360 3.772 1.00 88.75 90 ILE A C 1
ATOM 739 O O . ILE A 1 90 ? -6.908 5.936 4.831 1.00 88.75 90 ILE A O 1
ATOM 743 N N . ILE A 1 91 ? -6.408 5.553 2.674 1.00 84.44 91 ILE A 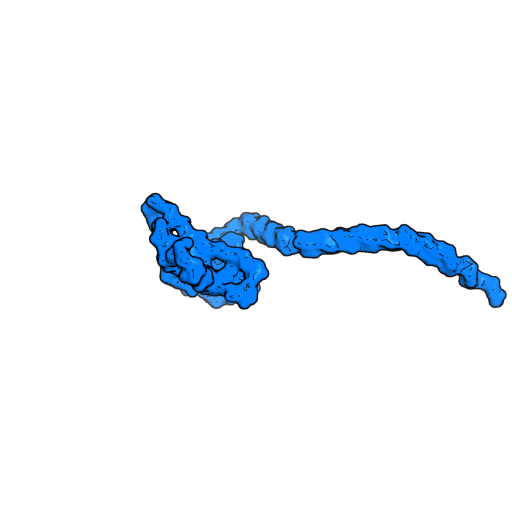N 1
ATOM 744 C CA . ILE A 1 91 ? -5.392 6.604 2.556 1.00 84.44 91 ILE A CA 1
ATOM 745 C C . ILE A 1 91 ? -5.713 7.413 1.305 1.00 84.44 91 ILE A C 1
ATOM 747 O O . ILE A 1 91 ? -5.341 7.055 0.185 1.00 84.44 91 ILE A O 1
ATOM 751 N N . GLU A 1 92 ? -6.411 8.528 1.491 1.00 79.69 92 GLU A N 1
ATOM 752 C CA . GLU A 1 92 ? -7.050 9.295 0.420 1.00 79.69 92 GLU A CA 1
ATOM 753 C C . GLU A 1 92 ? -6.026 9.896 -0.539 1.00 79.69 92 GLU A C 1
ATOM 755 O O . GLU A 1 92 ? -6.206 9.875 -1.758 1.00 79.69 92 GLU A O 1
ATOM 760 N N . LYS A 1 93 ? -4.899 10.373 0.004 1.00 72.75 93 LYS A N 1
ATOM 761 C CA . LYS A 1 93 ? -3.824 11.004 -0.778 1.00 72.75 93 LYS A CA 1
ATOM 762 C C . LYS A 1 93 ? -3.257 10.090 -1.865 1.00 72.75 93 LYS A C 1
ATOM 764 O O . LYS A 1 93 ? -2.888 10.581 -2.931 1.00 72.75 93 LYS A O 1
ATOM 769 N N . ILE A 1 94 ? -3.210 8.785 -1.600 1.00 70.19 94 ILE A N 1
ATOM 770 C CA . ILE A 1 94 ? -2.697 7.763 -2.523 1.00 70.19 94 ILE A CA 1
ATOM 771 C C . ILE A 1 94 ? -3.798 6.837 -3.058 1.00 70.19 94 IL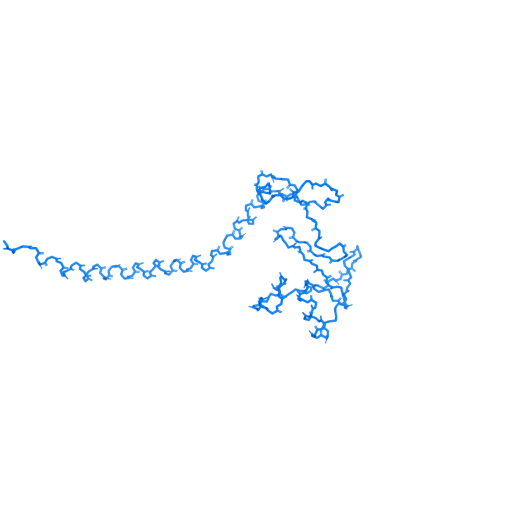E A C 1
ATOM 773 O O . ILE A 1 94 ? -3.512 5.932 -3.832 1.00 70.19 94 ILE A O 1
ATOM 777 N N . GLY A 1 95 ? -5.063 7.084 -2.701 1.00 74.25 95 GLY A N 1
ATOM 778 C CA . GLY A 1 95 ? -6.212 6.313 -3.172 1.00 74.25 95 GLY A CA 1
ATOM 779 C C . GLY A 1 95 ? -6.257 4.865 -2.677 1.00 74.25 95 GLY A C 1
ATOM 780 O O . GLY A 1 95 ? -6.836 4.023 -3.358 1.00 74.25 95 GLY A O 1
ATOM 781 N N . VAL A 1 96 ? -5.650 4.564 -1.525 1.00 82.62 96 VAL A N 1
ATOM 782 C CA . VAL A 1 96 ? -5.731 3.228 -0.912 1.00 82.62 96 VAL A CA 1
ATOM 783 C C . VAL A 1 96 ? -7.078 3.081 -0.213 1.00 82.62 96 VAL A C 1
ATOM 785 O O . VAL A 1 96 ? -7.488 3.973 0.523 1.00 82.62 96 VAL A O 1
ATOM 788 N N . ASN A 1 97 ? -7.747 1.952 -0.437 1.00 87.94 97 ASN A N 1
ATOM 789 C CA . ASN A 1 97 ? -8.951 1.527 0.274 1.00 87.94 97 ASN A CA 1
ATOM 790 C C . ASN A 1 97 ? -8.931 -0.005 0.351 1.00 87.94 97 ASN A C 1
ATOM 792 O O . ASN A 1 97 ? -9.180 -0.685 -0.649 1.00 87.94 97 ASN A O 1
ATOM 796 N N . ALA A 1 98 ? -8.554 -0.544 1.508 1.00 89.38 98 ALA A N 1
ATOM 797 C CA . ALA A 1 98 ? -8.331 -1.974 1.695 1.00 89.38 98 ALA A CA 1
ATOM 798 C C . ALA A 1 98 ? -8.952 -2.471 3.011 1.00 89.38 98 ALA A C 1
ATOM 800 O O . ALA A 1 98 ? -8.966 -1.731 3.998 1.00 89.38 98 ALA A O 1
ATOM 801 N N . PRO A 1 99 ? -9.468 -3.712 3.055 1.00 92.12 99 PRO A N 1
ATOM 802 C CA . PRO A 1 99 ? -9.902 -4.326 4.305 1.00 92.12 99 PRO A CA 1
ATOM 803 C C . PRO A 1 99 ? -8.694 -4.648 5.198 1.00 92.12 99 PRO A C 1
ATOM 805 O O . PRO A 1 99 ? -7.591 -4.890 4.697 1.00 92.12 99 PRO A O 1
ATOM 808 N N . VAL A 1 100 ? -8.914 -4.662 6.514 1.00 93.62 100 VAL A N 1
ATOM 809 C CA . VAL A 1 100 ? -7.913 -5.068 7.507 1.00 93.62 100 VAL A CA 1
ATOM 810 C C . VAL A 1 100 ? -8.429 -6.286 8.265 1.00 93.62 100 VAL A C 1
ATOM 812 O O . VAL A 1 100 ? -9.507 -6.244 8.854 1.00 93.62 100 VAL A O 1
ATOM 815 N N . THR A 1 101 ? -7.661 -7.370 8.258 1.00 94.06 101 THR A N 1
ATOM 816 C CA . THR A 1 101 ? -7.924 -8.547 9.092 1.00 94.06 101 THR A CA 1
ATOM 817 C C . THR A 1 101 ? -7.406 -8.271 10.498 1.00 94.06 101 THR A C 1
ATOM 819 O O . THR A 1 101 ? -6.231 -7.945 10.666 1.00 94.06 101 THR A O 1
ATOM 822 N N . ALA A 1 102 ? -8.288 -8.352 11.489 1.00 94.50 102 ALA A N 1
ATOM 823 C CA . ALA A 1 102 ? -7.978 -8.085 12.889 1.00 94.50 102 ALA A CA 1
ATOM 824 C C . ALA A 1 102 ? -7.245 -9.251 13.568 1.00 94.50 102 ALA A C 1
ATOM 826 O O . ALA A 1 102 ? -7.413 -10.397 13.157 1.00 94.50 102 ALA A O 1
ATOM 827 N N . ASP A 1 103 ? -6.501 -8.943 14.634 1.00 95.25 103 ASP A N 1
ATOM 828 C CA . ASP A 1 103 ? -5.936 -9.912 15.582 1.00 95.25 103 ASP A CA 1
ATOM 829 C C . ASP A 1 103 ? -5.130 -11.060 14.952 1.00 95.25 103 ASP A C 1
ATOM 831 O O . ASP A 1 103 ? -5.184 -12.200 15.410 1.00 95.25 103 ASP A O 1
ATOM 835 N N . VAL A 1 104 ? -4.333 -10.756 13.928 1.00 94.75 104 VAL A N 1
ATOM 836 C CA . VAL A 1 104 ? -3.507 -11.754 13.241 1.00 94.75 104 VAL A CA 1
ATOM 837 C C . VAL A 1 104 ? -2.252 -12.054 14.054 1.00 94.75 104 VAL A C 1
ATOM 839 O O . VAL A 1 104 ? -1.511 -11.143 14.458 1.00 94.75 104 VAL A O 1
ATOM 842 N N . SER A 1 105 ? -1.979 -13.339 14.278 1.00 94.12 105 SER A N 1
ATOM 843 C CA . SER A 1 105 ? -0.739 -13.785 14.910 1.00 94.12 105 SER A CA 1
ATOM 844 C C . SER A 1 105 ? 0.477 -13.478 14.034 1.00 94.12 105 SER A C 1
ATOM 846 O O . SER A 1 105 ? 0.606 -13.958 12.911 1.00 94.12 105 SER A O 1
ATOM 848 N N . VAL A 1 106 ? 1.438 -12.730 14.581 1.00 89.12 106 VAL A N 1
ATOM 849 C CA . VAL A 1 106 ? 2.742 -12.484 13.931 1.00 89.12 106 VAL A CA 1
ATOM 850 C C . VAL A 1 106 ? 3.713 -13.661 14.069 1.00 89.12 106 VAL A C 1
ATOM 852 O O . VAL A 1 106 ? 4.800 -13.639 13.495 1.00 89.12 106 VAL A O 1
ATOM 855 N N . TRP A 1 107 ? 3.341 -14.676 14.853 1.00 92.25 107 TRP A N 1
ATOM 856 C CA . TRP A 1 107 ? 4.163 -15.855 15.128 1.00 92.25 107 TRP A CA 1
ATOM 857 C C . TRP A 1 107 ? 3.764 -17.068 14.286 1.00 92.25 107 TRP A C 1
ATOM 859 O O . TRP A 1 107 ? 4.547 -18.013 14.212 1.00 92.25 107 TRP A O 1
ATOM 869 N N . ASP A 1 108 ? 2.577 -17.051 13.666 1.00 93.44 108 ASP A N 1
ATOM 870 C CA . ASP A 1 108 ? 2.122 -18.082 12.730 1.00 93.44 108 ASP A CA 1
ATOM 871 C C . ASP A 1 108 ? 2.228 -17.559 11.286 1.00 93.44 108 ASP A C 1
ATOM 873 O O . ASP A 1 108 ? 1.397 -16.758 10.846 1.00 93.44 108 ASP A O 1
ATOM 877 N N . PRO A 1 109 ? 3.232 -18.013 10.512 1.00 89.06 109 PRO A N 1
ATOM 878 C CA . PRO A 1 109 ? 3.397 -17.593 9.128 1.00 89.06 109 PRO A CA 1
ATOM 879 C C . PRO A 1 109 ? 2.205 -17.950 8.238 1.00 89.06 109 PRO A C 1
ATOM 881 O O . PRO A 1 109 ? 1.958 -17.250 7.261 1.00 89.06 109 PRO A O 1
ATOM 884 N N . ASN A 1 110 ? 1.482 -19.036 8.524 1.00 90.50 110 ASN A N 1
ATOM 885 C CA . ASN A 1 110 ? 0.349 -19.440 7.695 1.00 90.50 110 ASN A CA 1
ATOM 886 C C . ASN A 1 110 ? -0.817 -18.474 7.897 1.00 90.50 110 ASN A C 1
ATOM 888 O O . ASN A 1 110 ? -1.340 -17.943 6.923 1.00 90.50 110 ASN A O 1
ATOM 892 N N . GLU A 1 111 ? -1.168 -18.195 9.152 1.00 91.19 111 GLU A N 1
ATOM 893 C CA . GLU A 1 111 ? -2.217 -17.234 9.505 1.00 91.19 111 GLU A CA 1
ATOM 894 C C . GLU A 1 111 ? -1.908 -15.838 8.944 1.00 91.19 111 GLU A C 1
ATOM 896 O O . GLU A 1 111 ? -2.747 -15.222 8.283 1.00 91.19 111 GLU A O 1
ATOM 901 N N . TYR A 1 112 ? -0.663 -15.385 9.119 1.00 87.38 112 TYR A N 1
ATOM 902 C CA . TYR A 1 112 ? -0.167 -14.125 8.577 1.00 87.38 112 TYR A CA 1
ATOM 903 C C . TYR A 1 112 ? -0.302 -14.043 7.050 1.00 87.38 112 TYR A C 1
ATOM 905 O O . TYR A 1 112 ? -0.841 -13.070 6.520 1.00 87.38 112 TYR A O 1
ATOM 913 N N . ASN A 1 113 ? 0.151 -15.072 6.328 1.00 87.69 113 ASN A N 1
ATOM 914 C CA . ASN A 1 113 ? 0.104 -15.084 4.867 1.00 87.69 113 ASN A CA 1
ATOM 915 C C . ASN A 1 113 ? -1.328 -15.180 4.325 1.00 87.69 113 ASN A C 1
ATOM 917 O O . ASN A 1 113 ? -1.633 -14.548 3.315 1.00 87.69 113 ASN A O 1
ATOM 921 N N . GLU A 1 114 ? -2.215 -15.939 4.974 1.00 89.38 114 GLU A N 1
ATOM 922 C CA . GLU A 1 114 ? -3.626 -15.997 4.573 1.00 89.38 114 GLU A CA 1
ATOM 923 C C . GLU A 1 114 ? -4.324 -14.645 4.768 1.00 89.38 114 GLU A C 1
ATOM 925 O O . GLU A 1 114 ? -5.061 -14.204 3.885 1.00 89.38 114 GLU A O 1
ATOM 930 N N . ALA A 1 115 ? -4.041 -13.935 5.865 1.00 90.50 115 ALA A N 1
ATOM 931 C CA . ALA A 1 115 ? -4.582 -12.597 6.093 1.00 90.50 115 ALA A CA 1
ATOM 932 C C . ALA A 1 115 ? -4.140 -11.598 5.007 1.00 90.50 115 ALA A C 1
ATOM 934 O O . ALA A 1 115 ? -4.959 -10.819 4.510 1.00 90.50 115 ALA A O 1
ATOM 935 N N . LEU A 1 116 ? -2.871 -11.667 4.585 1.00 87.75 116 LEU A N 1
ATOM 936 C CA . LEU A 1 116 ? -2.311 -10.794 3.548 1.00 87.75 116 LEU A CA 1
ATOM 937 C C . LEU A 1 116 ? -2.902 -11.018 2.146 1.00 87.75 116 LEU A C 1
ATOM 939 O O . LEU A 1 116 ? -2.894 -10.101 1.328 1.00 87.75 116 LEU A O 1
ATOM 943 N N . LYS A 1 117 ? -3.464 -12.199 1.855 1.00 85.50 117 LYS A N 1
ATOM 944 C CA . LYS A 1 117 ? -4.180 -12.448 0.585 1.00 85.50 117 LYS A CA 1
ATOM 945 C C . LYS A 1 117 ? -5.485 -11.657 0.482 1.00 85.50 117 LYS A C 1
ATOM 947 O O . LYS A 1 117 ? -5.976 -11.371 -0.613 1.00 85.50 117 LYS A O 1
ATOM 952 N N . ILE A 1 118 ? -6.091 -11.348 1.628 1.00 86.12 118 ILE A N 1
ATOM 953 C CA . ILE A 1 118 ? -7.429 -10.755 1.717 1.00 86.12 118 ILE A CA 1
ATOM 954 C C . ILE A 1 118 ? -7.352 -9.243 1.961 1.00 86.12 118 ILE A C 1
ATOM 956 O O . ILE A 1 118 ? -8.312 -8.543 1.641 1.00 86.12 118 ILE A O 1
ATOM 960 N N . GLY A 1 119 ? -6.221 -8.718 2.442 1.00 88.19 119 GLY A N 1
ATOM 961 C CA . GLY A 1 119 ? -6.004 -7.291 2.668 1.00 88.19 119 GLY A CA 1
ATOM 962 C C . GLY A 1 119 ? -4.777 -7.015 3.534 1.00 88.19 119 GLY A C 1
ATOM 963 O O . GLY A 1 119 ? -3.813 -7.771 3.525 1.00 88.19 119 GLY A O 1
ATOM 964 N N . ALA A 1 120 ? -4.817 -5.928 4.302 1.00 91.81 120 ALA A N 1
ATOM 965 C CA . ALA A 1 120 ? -3.815 -5.690 5.338 1.00 91.81 120 ALA A CA 1
ATOM 966 C C . ALA A 1 120 ? -4.135 -6.512 6.601 1.00 91.81 120 ALA A C 1
ATOM 968 O O . ALA A 1 120 ? -5.270 -6.944 6.803 1.00 91.81 120 ALA A O 1
ATOM 969 N N . ALA A 1 121 ? -3.150 -6.710 7.472 1.00 94.19 121 ALA A N 1
ATOM 970 C CA . ALA A 1 121 ? -3.284 -7.487 8.702 1.00 94.19 121 ALA A CA 1
ATOM 971 C C . ALA A 1 121 ? -2.914 -6.638 9.922 1.00 94.19 121 ALA A C 1
ATOM 973 O O . ALA A 1 121 ? -1.833 -6.057 9.969 1.00 94.19 121 ALA A O 1
ATOM 974 N N . HIS A 1 122 ? -3.791 -6.566 10.918 1.00 95.94 122 HIS A N 1
ATOM 975 C CA . HIS A 1 122 ? -3.517 -5.947 12.214 1.00 95.94 122 HIS A CA 1
ATOM 976 C C . HIS A 1 122 ? -2.930 -6.983 13.175 1.00 95.94 122 HIS A C 1
ATOM 978 O O . HIS A 1 122 ? -3.389 -8.122 13.227 1.00 95.94 122 HIS A O 1
ATOM 984 N N . ALA A 1 123 ? -1.883 -6.602 13.907 1.00 95.25 123 ALA A N 1
ATOM 985 C CA . ALA A 1 123 ? -1.188 -7.514 14.808 1.00 95.25 123 ALA A CA 1
ATOM 986 C C . ALA A 1 123 ? -2.002 -7.766 16.084 1.00 95.25 123 ALA A C 1
ATOM 988 O O . ALA A 1 123 ? -2.285 -6.812 16.814 1.00 95.25 123 ALA A O 1
ATOM 989 N N . ALA A 1 124 ? -2.224 -9.033 16.443 1.00 94.44 124 ALA A N 1
ATOM 990 C CA . ALA A 1 124 ? -2.881 -9.420 17.701 1.00 94.44 124 ALA A CA 1
ATOM 991 C C . ALA A 1 124 ? -2.187 -8.871 18.959 1.00 94.44 124 ALA A C 1
ATOM 993 O O . ALA A 1 124 ? -2.807 -8.646 19.993 1.00 94.44 124 ALA A O 1
ATOM 994 N N . SER A 1 125 ? -0.872 -8.649 18.887 1.00 92.94 125 SER A N 1
ATOM 995 C CA . SER A 1 125 ? -0.087 -8.080 19.985 1.00 92.94 125 SER A CA 1
ATOM 996 C C . SER A 1 125 ? -0.107 -6.547 20.028 1.00 92.94 125 SER A C 1
ATOM 998 O O . SER A 1 125 ? 0.644 -5.959 20.807 1.00 92.94 125 SER A O 1
ATOM 1000 N N . SER A 1 126 ? -0.885 -5.886 19.165 1.00 93.94 126 SER A N 1
ATOM 1001 C CA . SER A 1 126 ? -0.957 -4.427 19.064 1.00 93.94 126 SER A CA 1
ATOM 1002 C C . SER A 1 126 ? -2.316 -3.874 19.461 1.00 93.94 126 SER A C 1
ATOM 1004 O O . SER A 1 126 ? -3.326 -4.568 19.418 1.00 93.94 126 SER A O 1
ATOM 1006 N N . MET A 1 127 ? -2.345 -2.601 19.855 1.00 93.88 127 MET A N 1
ATOM 1007 C CA . MET A 1 127 ? -3.600 -1.935 20.189 1.00 93.88 127 MET A CA 1
ATOM 1008 C C . MET A 1 127 ? -4.420 -1.669 18.924 1.00 93.88 127 MET A C 1
ATOM 1010 O O . MET A 1 127 ? -3.881 -1.589 17.819 1.00 93.88 127 MET A O 1
ATOM 1014 N N . TYR A 1 128 ? -5.729 -1.513 19.095 1.00 94.06 128 TYR A N 1
ATOM 1015 C CA . TYR A 1 128 ? -6.612 -1.020 18.044 1.00 94.06 128 TYR A CA 1
ATOM 1016 C C . TYR A 1 128 ? -6.491 0.502 17.893 1.00 94.06 128 TYR A C 1
ATOM 1018 O O . TYR A 1 128 ? -6.140 1.178 18.864 1.00 94.06 128 TYR A O 1
ATOM 1026 N N . PRO A 1 129 ? -6.816 1.064 16.713 1.00 91.31 129 PRO A N 1
ATOM 1027 C CA . PRO A 1 129 ? -6.993 2.504 16.566 1.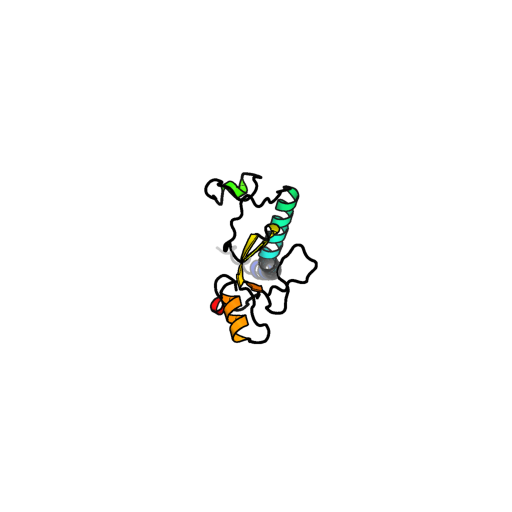00 91.31 129 PRO A CA 1
ATOM 1028 C C . PRO A 1 129 ? -8.056 3.010 17.547 1.00 91.31 129 PRO A C 1
ATOM 1030 O O . PRO A 1 129 ? -9.224 2.635 17.459 1.00 91.31 129 PRO A O 1
ATOM 1033 N N . SER A 1 130 ? -7.653 3.852 18.494 1.00 91.75 130 SER A N 1
ATOM 1034 C CA . SER A 1 130 ? -8.542 4.431 19.498 1.00 91.75 130 SER A CA 1
ATOM 1035 C C . SER A 1 130 ? -8.128 5.867 19.827 1.00 91.75 130 SER A C 1
ATOM 1037 O O . SER A 1 130 ? -7.112 6.368 19.344 1.00 91.75 130 SER A O 1
ATOM 1039 N N . SER A 1 131 ? -8.943 6.549 20.635 1.00 91.62 131 SER A N 1
ATOM 1040 C CA . SER A 1 131 ? -8.615 7.880 21.164 1.00 91.62 131 SER A CA 1
ATOM 1041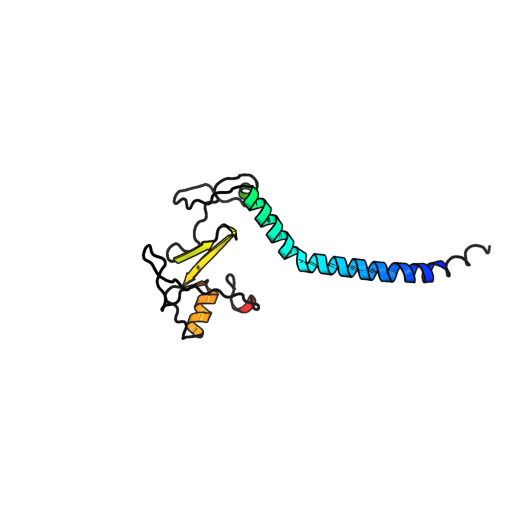 C C . SER A 1 131 ? -7.505 7.843 22.217 1.00 91.62 131 SER A C 1
ATOM 1043 O O . SER A 1 131 ? -6.930 8.885 22.534 1.00 91.62 131 SER A O 1
ATOM 1045 N N . ASP A 1 132 ? -7.230 6.665 22.780 1.00 92.69 132 ASP A N 1
ATOM 1046 C CA . ASP A 1 132 ? -6.225 6.491 23.818 1.00 92.69 132 ASP A CA 1
ATOM 1047 C C . ASP A 1 132 ? -4.824 6.354 23.201 1.00 92.69 132 ASP A C 1
ATOM 1049 O O . ASP A 1 132 ? -4.670 5.810 22.104 1.00 92.69 132 ASP A O 1
ATOM 1053 N N . PRO A 1 133 ? -3.766 6.814 23.891 1.00 89.62 133 PRO A N 1
ATOM 1054 C CA . PRO A 1 133 ? -2.403 6.666 23.398 1.00 89.62 133 PRO A CA 1
ATOM 1055 C C . PRO A 1 133 ? -2.015 5.187 23.269 1.00 89.62 133 PRO A C 1
ATOM 1057 O O . PRO A 1 133 ? -2.013 4.448 24.253 1.00 89.62 133 PRO A O 1
ATOM 1060 N N . GLY A 1 134 ? -1.626 4.770 22.065 1.00 88.69 134 GLY A N 1
ATOM 1061 C CA . GLY A 1 134 ? -1.265 3.388 21.775 1.00 88.69 134 GLY A CA 1
ATOM 1062 C C . GLY A 1 134 ? -0.593 3.229 20.417 1.00 88.69 134 GLY A C 1
ATOM 1063 O O . GLY A 1 134 ? -0.749 4.066 19.531 1.00 88.69 134 GLY A O 1
ATOM 1064 N N . ASN A 1 135 ? 0.163 2.142 20.255 1.00 94.00 135 ASN A N 1
ATOM 1065 C CA . ASN A 1 135 ? 0.771 1.791 18.974 1.00 94.00 135 ASN A CA 1
ATOM 1066 C C . ASN A 1 135 ? -0.079 0.730 18.273 1.00 94.00 135 ASN A C 1
ATOM 1068 O O . ASN A 1 135 ? -0.304 -0.355 18.817 1.00 94.00 135 ASN A O 1
ATOM 1072 N N . VAL A 1 136 ? -0.496 1.045 17.049 1.00 94.81 136 VAL A N 1
ATOM 1073 C CA . VAL A 1 136 ? -1.213 0.134 16.156 1.00 94.81 136 VAL A CA 1
ATOM 1074 C C . VAL A 1 136 ? -0.224 -0.392 15.126 1.00 94.81 136 VAL A C 1
ATOM 1076 O O . VAL A 1 136 ? 0.435 0.398 14.448 1.00 94.81 136 VAL A O 1
ATOM 1079 N N . TYR A 1 137 ? -0.125 -1.712 14.991 1.00 94.31 137 TYR A N 1
ATOM 1080 C CA . TYR A 1 137 ? 0.737 -2.335 13.993 1.00 94.31 137 TYR A CA 1
ATOM 1081 C C . TYR A 1 137 ? -0.125 -2.975 12.909 1.00 94.31 137 TYR A C 1
ATOM 1083 O O . TYR A 1 137 ? -0.899 -3.891 13.179 1.00 94.31 137 TYR A O 1
ATOM 1091 N N . ILE A 1 138 ? 0.014 -2.467 11.684 1.00 93.12 138 ILE A N 1
ATOM 1092 C CA . ILE A 1 138 ? -0.649 -2.990 10.490 1.00 93.12 138 ILE A CA 1
ATOM 1093 C C . ILE A 1 138 ? 0.429 -3.404 9.494 1.00 93.12 138 ILE A C 1
ATOM 1095 O O . ILE A 1 138 ? 1.317 -2.617 9.163 1.00 93.12 138 ILE A O 1
ATOM 1099 N N . PHE A 1 139 ? 0.336 -4.634 9.009 1.00 89.88 139 PHE A N 1
ATOM 1100 C CA . PHE A 1 139 ? 1.208 -5.200 7.998 1.00 89.88 139 PHE A CA 1
ATOM 1101 C C . PHE A 1 139 ? 0.489 -5.249 6.656 1.00 89.88 139 PHE A C 1
ATOM 1103 O O . PHE A 1 139 ? -0.669 -5.652 6.560 1.00 89.88 139 PHE A O 1
ATOM 1110 N N . ALA A 1 140 ? 1.208 -4.866 5.612 1.00 87.44 140 ALA A N 1
ATOM 1111 C CA . ALA A 1 140 ? 0.826 -5.071 4.228 1.00 87.44 140 ALA A CA 1
ATOM 1112 C C . ALA A 1 140 ? 2.076 -5.528 3.476 1.00 87.44 140 ALA A C 1
ATOM 1114 O O . ALA A 1 140 ? 3.192 -5.140 3.835 1.00 87.44 140 ALA A O 1
ATOM 1115 N N . HIS A 1 141 ? 1.901 -6.368 2.463 1.00 77.75 141 HIS A N 1
ATOM 1116 C CA . HIS A 1 141 ? 3.012 -6.876 1.671 1.00 77.75 141 HIS A CA 1
ATOM 1117 C C . HIS A 1 141 ? 3.099 -6.134 0.337 1.00 77.75 141 HIS A C 1
ATOM 1119 O O . HIS A 1 141 ? 2.086 -5.735 -0.225 1.00 77.75 141 HIS A O 1
ATOM 1125 N N . THR A 1 142 ? 4.320 -5.937 -0.156 1.00 65.00 142 THR A N 1
ATOM 1126 C CA . THR A 1 142 ? 4.583 -5.518 -1.533 1.00 65.00 142 THR A CA 1
ATOM 1127 C C . THR A 1 142 ? 5.019 -6.755 -2.304 1.00 65.00 142 THR A C 1
ATOM 1129 O O . THR A 1 142 ? 6.184 -7.151 -2.311 1.00 65.00 142 THR A O 1
ATOM 1132 N N . SER A 1 143 ? 4.065 -7.454 -2.904 1.00 56.56 143 SER A N 1
ATOM 1133 C CA . SER A 1 143 ? 4.340 -8.755 -3.500 1.00 56.56 143 SER A CA 1
ATOM 1134 C C . SER A 1 143 ? 4.974 -8.600 -4.871 1.00 56.56 143 SER A C 1
ATOM 1136 O O . SER A 1 143 ? 4.349 -8.140 -5.820 1.00 56.56 143 SER A O 1
ATOM 1138 N N . VAL A 1 144 ? 6.204 -9.093 -5.019 1.00 53.56 144 VAL A N 1
ATOM 1139 C CA . VAL A 1 144 ? 6.805 -9.339 -6.343 1.00 53.56 144 VAL A CA 1
ATOM 1140 C C . VAL A 1 144 ? 6.040 -10.437 -7.107 1.00 53.56 144 VAL A C 1
ATOM 1142 O O . VAL A 1 144 ? 6.103 -10.498 -8.332 1.00 53.56 144 VAL A O 1
ATOM 1145 N N . ASN A 1 145 ? 5.276 -11.270 -6.384 1.00 56.47 145 ASN A N 1
ATOM 1146 C CA . ASN A 1 145 ? 4.475 -12.383 -6.895 1.00 56.47 145 ASN A CA 1
ATOM 1147 C C . ASN A 1 145 ? 2.965 -12.099 -6.786 1.00 56.47 145 ASN A C 1
ATOM 1149 O O . ASN A 1 145 ? 2.223 -12.775 -6.076 1.00 56.47 145 ASN A O 1
ATOM 1153 N N . PHE A 1 146 ? 2.494 -11.093 -7.527 1.00 56.94 146 PHE A N 1
ATOM 1154 C CA . PHE A 1 146 ? 1.070 -10.730 -7.617 1.00 56.94 146 PHE A CA 1
ATOM 1155 C C . PHE A 1 146 ? 0.143 -11.935 -7.909 1.00 56.94 146 PHE A C 1
ATOM 1157 O O . PHE A 1 146 ? -0.997 -11.983 -7.451 1.00 56.94 146 PHE A O 1
ATOM 1164 N N . TRP A 1 147 ? 0.648 -12.944 -8.629 1.00 58.44 147 TRP A N 1
ATOM 1165 C CA . TRP A 1 147 ? -0.091 -14.153 -9.010 1.00 58.44 147 TRP A CA 1
ATOM 1166 C C . TRP A 1 147 ? -0.494 -15.062 -7.839 1.00 58.44 147 TRP A C 1
ATOM 1168 O O . TRP A 1 147 ? -1.489 -15.771 -7.957 1.00 58.44 147 TRP A O 1
ATOM 1178 N N . GLU A 1 148 ? 0.249 -15.057 -6.730 1.00 60.75 148 GLU A N 1
ATOM 1179 C CA . GLU A 1 148 ? 0.007 -15.966 -5.594 1.00 60.75 148 GLU A CA 1
ATOM 1180 C C . GLU A 1 148 ? -0.891 -15.353 -4.511 1.00 60.75 148 GLU A C 1
ATOM 1182 O O . GLU A 1 148 ? -1.525 -16.084 -3.748 1.00 60.75 148 GLU A O 1
ATOM 1187 N N . LEU A 1 149 ? -0.951 -14.019 -4.439 1.00 59.06 149 LEU A N 1
ATOM 1188 C CA . LEU A 1 149 ? -1.514 -13.292 -3.295 1.00 59.06 149 LEU A CA 1
ATOM 1189 C C . LEU A 1 149 ? -2.757 -12.446 -3.649 1.00 59.06 149 LEU A C 1
ATOM 1191 O O . LEU A 1 149 ? -3.496 -12.038 -2.758 1.00 59.06 149 LEU A O 1
ATOM 1195 N N . GLY A 1 150 ? -3.068 -12.261 -4.940 1.00 62.47 150 GLY A N 1
ATOM 1196 C CA . GLY A 1 150 ? -4.347 -11.703 -5.396 1.00 62.47 150 GLY A CA 1
ATOM 1197 C C . GLY A 1 150 ? -4.427 -10.171 -5.402 1.00 62.47 150 GLY A C 1
ATOM 1198 O O . GLY A 1 150 ? -3.431 -9.472 -5.514 1.00 62.47 150 GLY A O 1
ATOM 1199 N N . LYS A 1 151 ? -5.648 -9.618 -5.342 1.00 66.19 151 LYS A N 1
ATOM 1200 C CA . LYS A 1 151 ? -5.931 -8.186 -5.608 1.00 66.19 151 LYS A CA 1
ATOM 1201 C C . LYS A 1 151 ? -5.294 -7.185 -4.630 1.00 66.19 151 LYS A C 1
ATOM 1203 O O . LYS A 1 151 ? -5.293 -5.995 -4.933 1.00 66.19 151 LYS A O 1
ATOM 1208 N N . TYR A 1 152 ? -4.844 -7.649 -3.466 1.00 62.72 152 TYR A N 1
ATOM 1209 C CA . TYR A 1 152 ? -4.235 -6.826 -2.412 1.00 62.72 152 TYR A CA 1
ATOM 1210 C C . TYR A 1 152 ? -2.747 -7.139 -2.201 1.00 62.72 152 TYR A C 1
ATOM 1212 O O . TYR A 1 152 ? -2.168 -6.694 -1.213 1.00 62.72 152 TYR A O 1
ATOM 1220 N N . ALA A 1 153 ? -2.165 -7.908 -3.126 1.00 58.47 153 ALA A N 1
ATOM 1221 C CA . ALA A 1 153 ? -0.752 -8.244 -3.190 1.00 58.47 153 ALA A CA 1
ATOM 1222 C C . ALA A 1 153 ? 0.119 -7.063 -3.626 1.00 58.47 153 ALA A C 1
ATOM 1224 O O . ALA A 1 153 ? -0.339 -6.253 -4.465 1.00 58.47 153 ALA A O 1
#

pLDDT: mean 77.1, std 16.81, range [41.84, 97.0]

Foldseek 3Di:
DDDPPPPVPVCVVVVCVVVVVVVVVVVVVVVVCVVCVVVVVVVVVLVVVVVLPQDADADPDDDDDDDPVVVVVDSDHDHDDAPDPPAWDADPSNGDHWGEAEQFDPVDPVSCLVRQLRTKYWHNPFDDDDPDDTDTDIDHDPDPCCPPRDDRD

Radius of gyration: 27.22 Å; chains: 1; bounding box: 57×42×94 Å